Protein AF-A0A519BRB4-F1 (afdb_monomer_lite)

Foldseek 3Di:
DVVVVLVVQCVPDDPVSVVVSLVVVLVVLVVVLVVCVVVVVLVVSLVSLVVSCPGDDDPVSNVVSLVSNLVSCVVVVVVVVNVVSVPPD

pLDDT: mean 87.62, std 7.42, range [55.47, 95.19]

Sequence (89 aa):
ESDNVFLKAFEIGNSREKVILKESLKKIYFAQAEFIIEKDRRMAAKKIYEKIYSLELDLFEKDFVKEKLLLLYDRLGDIKEYYNLQKED

Secondary structure (DSSP, 8-state):
-HHHHHHHHHHHS-HHHHHHHHHHHHHHHHHHHHHHHHTT-HHHHHHHHHHHHTS---HHHHHHHHHHHHHHHHHHT-HHHHHHHHH--

Structure (mmCIF, N/CA/C/O backbone):
data_AF-A0A519BRB4-F1
#
_entry.id   AF-A0A519BRB4-F1
#
loop_
_atom_site.group_PDB
_atom_site.id
_atom_site.type_symbol
_atom_site.label_atom_id
_atom_site.label_alt_id
_atom_site.label_comp_id
_atom_site.label_asym_id
_atom_site.label_entity_id
_atom_site.label_seq_id
_atom_site.pdbx_PDB_ins_code
_atom_site.Cartn_x
_atom_site.Cartn_y
_atom_site.Cartn_z
_atom_site.occupancy
_atom_site.B_iso_or_equiv
_atom_site.auth_seq_id
_atom_site.auth_comp_id
_atom_site.auth_asym_id
_atom_site.auth_atom_id
_atom_site.pdbx_PDB_model_num
ATOM 1 N N . GLU A 1 1 ? 17.667 -4.746 1.887 1.00 55.47 1 GLU A N 1
ATOM 2 C CA . GLU A 1 1 ? 18.633 -5.294 0.909 1.00 55.47 1 GLU A CA 1
ATOM 3 C C . GLU A 1 1 ? 18.039 -5.365 -0.498 1.00 55.47 1 GLU A C 1
ATOM 5 O O . GLU A 1 1 ? 18.604 -4.754 -1.395 1.00 55.47 1 GLU A O 1
ATOM 10 N N . SER A 1 2 ? 16.859 -5.971 -0.683 1.00 63.34 2 SER A N 1
ATOM 11 C CA . SER A 1 2 ? 16.162 -6.047 -1.983 1.00 63.34 2 SER A CA 1
ATOM 12 C C . SER A 1 2 ? 15.874 -4.688 -2.638 1.00 63.34 2 SER A C 1
ATOM 14 O O . SER A 1 2 ? 16.105 -4.541 -3.834 1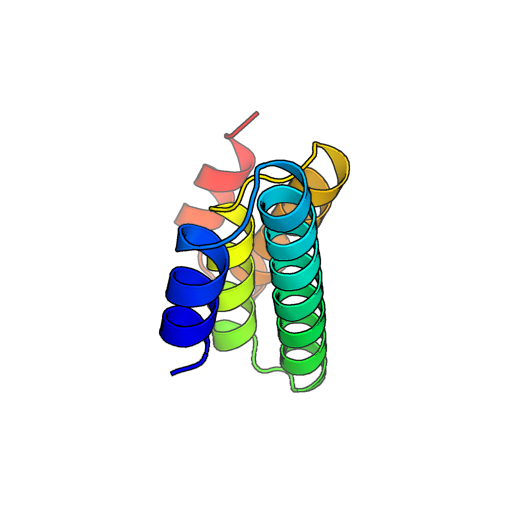.00 63.34 2 SER A O 1
ATOM 16 N N . ASP A 1 3 ? 15.473 -3.675 -1.862 1.00 69.44 3 ASP A N 1
ATOM 17 C CA . ASP A 1 3 ? 15.229 -2.320 -2.389 1.00 69.44 3 ASP A CA 1
ATOM 18 C C . ASP A 1 3 ? 16.509 -1.684 -2.972 1.00 69.44 3 ASP A C 1
ATOM 20 O O . ASP A 1 3 ? 16.461 -1.031 -4.009 1.00 69.44 3 ASP A O 1
ATOM 24 N N . ASN A 1 4 ? 17.682 -1.950 -2.383 1.00 74.31 4 ASN A N 1
ATOM 25 C CA . ASN A 1 4 ? 18.961 -1.424 -2.879 1.00 74.31 4 ASN A CA 1
ATOM 26 C C . ASN A 1 4 ? 19.412 -2.112 -4.173 1.00 74.31 4 ASN A C 1
ATOM 28 O O . ASN A 1 4 ? 20.032 -1.480 -5.026 1.00 74.31 4 ASN A O 1
ATOM 32 N N . VAL A 1 5 ? 19.124 -3.407 -4.324 1.00 76.81 5 VAL A N 1
ATOM 33 C CA . VAL A 1 5 ? 19.406 -4.148 -5.562 1.00 76.81 5 VAL A CA 1
ATOM 34 C C . VAL A 1 5 ? 18.480 -3.674 -6.680 1.00 76.81 5 VAL A C 1
ATOM 36 O O . VAL A 1 5 ? 18.941 -3.458 -7.799 1.00 76.81 5 VAL A O 1
ATO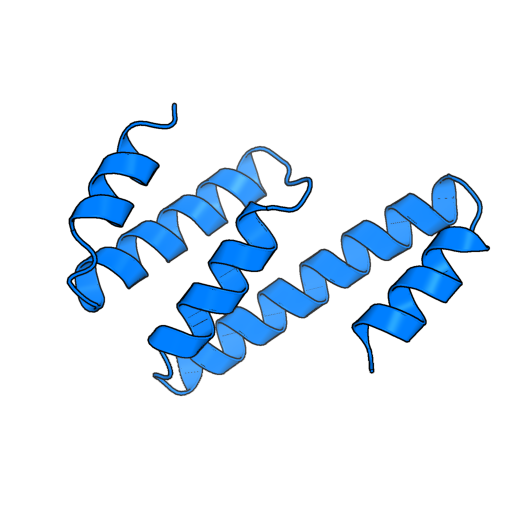M 39 N N . PHE A 1 6 ? 17.202 -3.439 -6.364 1.00 79.88 6 PHE A N 1
ATOM 40 C CA . PHE A 1 6 ? 16.245 -2.868 -7.307 1.00 79.88 6 PHE A CA 1
ATOM 41 C C . PHE A 1 6 ? 16.682 -1.485 -7.794 1.00 79.88 6 PHE A C 1
ATOM 43 O O . PHE A 1 6 ? 16.704 -1.257 -8.997 1.00 79.88 6 PHE A O 1
ATOM 50 N N . LEU A 1 7 ? 17.078 -0.589 -6.884 1.00 80.19 7 LEU A N 1
ATOM 51 C CA . LEU A 1 7 ? 17.539 0.756 -7.240 1.00 80.19 7 LEU A CA 1
ATOM 52 C C . LEU A 1 7 ? 18.752 0.711 -8.175 1.00 80.19 7 LEU A C 1
ATOM 54 O O . LEU A 1 7 ? 18.738 1.363 -9.213 1.00 80.19 7 LEU A O 1
ATOM 58 N N . LYS A 1 8 ? 19.745 -0.136 -7.880 1.00 81.12 8 LYS A N 1
ATOM 59 C CA . LYS A 1 8 ? 20.913 -0.324 -8.756 1.00 81.12 8 LYS A CA 1
ATOM 60 C C . LYS A 1 8 ? 20.525 -0.848 -10.142 1.00 81.12 8 LYS A C 1
ATOM 62 O O . LYS A 1 8 ? 21.013 -0.343 -11.148 1.00 81.12 8 LYS A O 1
ATOM 67 N N . ALA A 1 9 ? 19.641 -1.843 -10.210 1.00 76.06 9 ALA A N 1
ATOM 68 C CA . ALA A 1 9 ? 19.153 -2.379 -11.483 1.00 76.06 9 ALA A CA 1
ATOM 69 C C . ALA A 1 9 ? 18.330 -1.341 -12.265 1.00 76.06 9 ALA A C 1
ATOM 71 O O . ALA A 1 9 ? 18.444 -1.243 -13.486 1.00 76.06 9 ALA A O 1
ATOM 72 N N . PHE A 1 10 ? 17.537 -0.535 -11.559 1.00 80.44 10 PHE A N 1
ATOM 73 C CA . PHE A 1 10 ? 16.742 0.535 -12.141 1.00 80.44 10 PHE A CA 1
ATOM 74 C C . PHE A 1 10 ? 17.625 1.655 -12.693 1.00 80.44 10 PHE A C 1
ATOM 76 O O . PHE A 1 10 ? 17.364 2.126 -13.789 1.00 80.44 10 PHE A O 1
ATOM 83 N N . GLU A 1 11 ? 18.683 2.066 -11.994 1.00 83.38 11 GLU A N 1
ATOM 84 C CA . GLU A 1 11 ? 19.604 3.115 -12.454 1.00 83.38 11 GLU A CA 1
ATOM 85 C C . GLU A 1 11 ? 20.329 2.740 -13.752 1.00 83.38 11 GLU A C 1
ATOM 87 O O . GLU A 1 11 ? 20.460 3.579 -14.645 1.00 83.38 11 GLU A O 1
ATOM 92 N N . ILE A 1 12 ? 20.742 1.475 -13.874 1.00 85.81 12 ILE A N 1
ATOM 93 C CA . ILE A 1 12 ? 21.523 0.960 -15.009 1.00 85.81 12 ILE A CA 1
ATOM 94 C C . ILE A 1 12 ? 20.627 0.615 -16.214 1.00 85.81 12 ILE A C 1
ATOM 96 O O . ILE A 1 12 ? 21.092 0.633 -17.353 1.00 85.81 12 ILE A O 1
ATOM 100 N N . GLY A 1 13 ? 19.344 0.324 -15.984 1.00 81.12 13 GLY A N 1
ATOM 101 C CA . GLY A 1 13 ? 18.416 -0.107 -17.028 1.00 81.12 13 GLY A CA 1
ATOM 102 C C . GLY A 1 13 ? 18.028 0.987 -18.030 1.00 81.12 13 GLY A C 1
ATOM 103 O O . GLY A 1 13 ? 17.889 2.172 -17.700 1.00 81.12 13 GLY A O 1
ATOM 104 N N . ASN A 1 14 ? 17.774 0.582 -19.274 1.00 87.75 14 ASN A N 1
ATOM 105 C CA . ASN A 1 14 ? 17.179 1.457 -20.287 1.00 87.75 14 ASN A CA 1
ATOM 106 C C . ASN A 1 14 ? 15.679 1.705 -20.017 1.00 87.75 14 ASN A C 1
ATOM 108 O O . ASN A 1 14 ? 15.070 1.090 -19.141 1.00 87.75 14 ASN A O 1
ATOM 112 N N . SER A 1 15 ? 15.047 2.614 -20.767 1.00 85.00 15 SER A N 1
ATOM 113 C CA . SER A 1 15 ? 13.647 3.008 -20.531 1.00 85.00 15 SER A CA 1
ATOM 114 C C . SER A 1 15 ? 12.665 1.829 -20.537 1.00 85.00 15 SER A C 1
ATOM 116 O O . SER A 1 15 ? 11.733 1.812 -19.739 1.00 85.00 15 SER A O 1
ATOM 118 N N . ARG A 1 16 ? 12.883 0.821 -21.391 1.00 85.75 16 ARG A N 1
ATOM 119 C CA . ARG A 1 16 ? 12.022 -0.369 -21.469 1.00 85.75 16 ARG A CA 1
ATOM 120 C C . ARG A 1 16 ? 12.235 -1.294 -20.273 1.00 85.75 16 ARG A C 1
ATOM 122 O O . ARG A 1 16 ? 11.269 -1.766 -19.683 1.00 85.75 16 ARG A O 1
ATOM 129 N N . GLU A 1 17 ? 13.486 -1.521 -19.890 1.00 85.25 17 GLU A N 1
ATOM 130 C CA . GLU A 1 17 ? 13.842 -2.320 -18.712 1.00 85.25 17 GLU A CA 1
ATOM 131 C C . GLU A 1 17 ? 13.322 -1.685 -17.424 1.00 85.25 17 GLU A C 1
ATOM 133 O O . GLU A 1 17 ? 12.796 -2.385 -16.566 1.00 85.25 17 GLU A O 1
ATOM 138 N N . LYS A 1 18 ? 13.375 -0.355 -17.314 1.00 85.31 18 LYS A N 1
ATOM 139 C CA . LYS A 1 18 ? 12.813 0.397 -16.185 1.00 85.31 18 LYS A CA 1
ATOM 140 C C . LYS A 1 18 ? 11.311 0.173 -16.025 1.00 85.31 18 LYS A C 1
ATOM 142 O O . LYS A 1 18 ? 10.848 0.005 -14.898 1.00 85.31 18 LYS A O 1
ATOM 147 N N . VAL A 1 19 ? 10.556 0.139 -17.126 1.00 85.31 19 VAL A N 1
ATOM 148 C CA . VAL A 1 19 ? 9.115 -0.173 -17.099 1.00 85.31 19 VAL A CA 1
ATOM 149 C C . VAL A 1 19 ? 8.884 -1.607 -16.616 1.00 85.31 19 VAL A C 1
ATOM 151 O O . VAL A 1 19 ? 8.122 -1.819 -15.676 1.00 85.31 19 VAL A O 1
ATOM 154 N N . ILE A 1 20 ? 9.612 -2.579 -17.173 1.00 86.88 20 ILE A N 1
ATOM 155 C CA . ILE A 1 20 ? 9.501 -3.995 -16.780 1.00 86.88 20 ILE A CA 1
ATOM 156 C C . ILE A 1 20 ? 9.861 -4.195 -15.300 1.00 86.88 20 ILE A C 1
ATOM 158 O O . ILE A 1 20 ? 9.198 -4.951 -14.585 1.00 86.88 20 ILE A O 1
ATOM 162 N N . LEU A 1 21 ? 10.900 -3.509 -14.821 1.00 85.12 21 LEU A N 1
ATOM 163 C CA . LEU A 1 21 ? 11.326 -3.549 -13.426 1.00 85.12 21 LEU A CA 1
ATOM 164 C C . LEU A 1 21 ? 10.245 -2.972 -12.506 1.00 85.12 21 LEU A C 1
ATOM 166 O O . LEU A 1 21 ? 9.905 -3.614 -11.513 1.00 85.12 21 LEU A O 1
ATOM 170 N N . LYS A 1 22 ? 9.656 -1.818 -12.847 1.00 84.88 22 LYS A N 1
ATOM 171 C CA . LYS A 1 22 ? 8.528 -1.242 -12.096 1.00 84.88 22 LYS A CA 1
ATOM 172 C C . LYS A 1 22 ? 7.353 -2.219 -12.009 1.00 84.88 22 LYS A C 1
ATOM 174 O O . LYS A 1 22 ? 6.861 -2.474 -10.914 1.00 84.88 22 LYS A O 1
ATOM 179 N N . GLU A 1 23 ? 6.935 -2.807 -13.128 1.00 86.62 23 GLU A N 1
ATOM 180 C CA . GLU A 1 23 ? 5.838 -3.786 -13.145 1.00 86.62 23 GLU A CA 1
ATOM 181 C C . GLU A 1 23 ? 6.147 -5.030 -12.305 1.00 86.62 23 GLU A C 1
ATOM 183 O O . GLU A 1 23 ? 5.301 -5.506 -11.546 1.00 86.62 23 GLU A O 1
ATOM 188 N N . SER A 1 24 ? 7.372 -5.546 -12.400 1.00 87.06 24 SER A N 1
ATOM 189 C CA . SER A 1 24 ? 7.811 -6.706 -11.621 1.00 87.06 24 SER A CA 1
ATOM 190 C C . SER A 1 24 ? 7.809 -6.405 -10.124 1.00 87.06 24 SER A C 1
ATOM 192 O O . SER A 1 24 ? 7.346 -7.219 -9.326 1.00 87.06 24 SER A O 1
ATOM 194 N N . LEU A 1 25 ? 8.269 -5.213 -9.738 1.00 86.31 25 LEU A N 1
ATOM 195 C CA . LEU A 1 25 ? 8.260 -4.765 -8.352 1.00 86.31 25 LEU A CA 1
ATOM 196 C C . LEU A 1 25 ? 6.830 -4.654 -7.806 1.00 86.31 25 LEU A C 1
ATOM 198 O O . LEU A 1 25 ? 6.568 -5.127 -6.700 1.00 86.31 25 LEU A O 1
ATOM 202 N N . LYS A 1 26 ? 5.898 -4.100 -8.593 1.00 88.06 26 LYS A N 1
ATOM 203 C CA . LYS A 1 26 ? 4.474 -4.051 -8.231 1.00 88.06 26 LYS A CA 1
ATOM 204 C C . LYS A 1 26 ? 3.925 -5.450 -7.953 1.00 88.06 26 LYS A C 1
ATOM 206 O O . LYS A 1 26 ? 3.395 -5.687 -6.871 1.00 88.06 26 LYS A O 1
ATOM 211 N N . LYS A 1 27 ? 4.127 -6.399 -8.875 1.00 87.75 27 LYS A N 1
ATOM 212 C CA . LYS A 1 27 ? 3.671 -7.796 -8.720 1.00 87.75 27 LYS A CA 1
ATOM 213 C C . LYS A 1 27 ? 4.222 -8.454 -7.456 1.00 87.75 27 LYS A C 1
ATOM 215 O O . LYS A 1 27 ? 3.486 -9.144 -6.755 1.00 87.75 27 LYS A O 1
ATOM 220 N N . ILE A 1 28 ? 5.496 -8.216 -7.142 1.00 89.19 28 ILE A N 1
ATOM 221 C CA . ILE A 1 28 ? 6.124 -8.738 -5.923 1.00 89.19 28 ILE A CA 1
ATOM 222 C C . ILE A 1 28 ? 5.440 -8.174 -4.676 1.00 89.19 28 ILE A C 1
ATOM 224 O O . ILE A 1 28 ? 5.136 -8.938 -3.761 1.00 89.19 28 ILE A O 1
ATOM 228 N N . TYR A 1 29 ? 5.180 -6.866 -4.623 1.00 88.69 29 TYR A N 1
ATOM 229 C CA . TYR A 1 29 ? 4.504 -6.280 -3.468 1.00 88.69 29 TYR A CA 1
ATOM 230 C C . TYR A 1 29 ? 3.066 -6.773 -3.319 1.00 88.69 29 TYR A C 1
ATOM 232 O O . TYR A 1 29 ? 2.666 -7.082 -2.199 1.00 88.69 29 TYR A O 1
ATOM 240 N N . PHE A 1 30 ? 2.316 -6.913 -4.416 1.00 89.25 30 PHE A N 1
ATOM 241 C CA . PHE A 1 30 ? 0.972 -7.493 -4.378 1.00 89.25 30 PHE A CA 1
ATOM 242 C C . PHE A 1 30 ? 0.983 -8.919 -3.817 1.00 89.25 30 PHE A C 1
ATOM 244 O O . PHE A 1 30 ? 0.272 -9.197 -2.854 1.00 89.25 30 PHE A O 1
ATOM 251 N N . ALA A 1 31 ? 1.866 -9.782 -4.326 1.00 90.06 31 ALA A N 1
ATOM 252 C CA . ALA A 1 31 ? 2.004 -11.151 -3.830 1.00 90.06 31 ALA A CA 1
ATOM 253 C C . ALA A 1 31 ? 2.414 -11.200 -2.344 1.00 90.06 31 ALA A C 1
ATOM 255 O O . ALA A 1 31 ? 1.914 -12.024 -1.578 1.00 90.06 31 ALA A O 1
ATOM 256 N N . GLN A 1 32 ? 3.301 -10.299 -1.904 1.00 89.75 32 GLN A N 1
ATOM 257 C CA . GLN A 1 32 ? 3.665 -10.189 -0.488 1.00 89.75 32 GLN A CA 1
ATOM 258 C C . GLN A 1 32 ? 2.484 -9.748 0.380 1.00 89.75 32 GLN A C 1
ATOM 260 O O . GLN A 1 32 ? 2.300 -10.284 1.474 1.00 89.75 32 GLN A O 1
ATOM 265 N N . ALA A 1 33 ? 1.697 -8.776 -0.085 1.00 86.62 33 ALA A N 1
ATOM 266 C CA . ALA A 1 33 ? 0.547 -8.264 0.646 1.00 86.62 33 ALA A CA 1
ATOM 267 C C . ALA A 1 33 ? -0.521 -9.350 0.836 1.00 86.62 33 ALA A C 1
ATOM 269 O O . ALA A 1 33 ? -0.995 -9.548 1.956 1.00 86.62 33 ALA A O 1
ATOM 270 N N . GLU A 1 34 ? -0.829 -10.106 -0.222 1.00 89.50 34 GLU A N 1
ATOM 271 C CA . GLU A 1 34 ? -1.771 -11.230 -0.179 1.00 89.50 34 GLU A CA 1
ATOM 272 C C . GLU A 1 34 ? -1.304 -12.322 0.786 1.00 89.50 34 GLU A C 1
ATOM 274 O O . GLU A 1 34 ? -2.034 -12.685 1.707 1.00 89.50 34 GLU A O 1
ATOM 279 N N . PHE A 1 35 ? -0.045 -12.749 0.677 1.00 90.62 35 PHE A N 1
ATOM 280 C CA . PHE A 1 35 ? 0.535 -13.748 1.577 1.00 90.62 35 PHE A CA 1
ATOM 281 C C . PHE A 1 35 ? 0.493 -13.332 3.056 1.00 90.62 35 PHE A C 1
ATOM 283 O O . PHE A 1 35 ? 0.375 -14.160 3.962 1.00 90.62 35 PHE A O 1
ATOM 290 N N . ILE A 1 36 ? 0.625 -12.036 3.337 1.00 88.62 36 ILE A N 1
ATOM 291 C CA . ILE A 1 36 ? 0.581 -11.505 4.702 1.00 88.62 36 ILE A CA 1
ATOM 292 C C . ILE A 1 36 ? -0.859 -11.410 5.215 1.00 88.62 36 ILE A C 1
ATOM 294 O O . ILE A 1 36 ? -1.085 -11.670 6.402 1.00 88.62 36 ILE A O 1
ATOM 298 N N . ILE A 1 37 ? -1.824 -11.098 4.344 1.00 86.56 37 ILE A N 1
ATOM 299 C CA . ILE A 1 37 ? -3.254 -11.170 4.667 1.00 86.56 37 ILE A CA 1
ATOM 300 C C . ILE A 1 37 ? -3.665 -12.604 4.999 1.00 86.56 37 ILE A C 1
ATOM 302 O O . ILE A 1 37 ? -4.340 -12.804 6.006 1.00 86.56 37 ILE A O 1
ATOM 306 N N . GLU A 1 38 ? -3.224 -13.597 4.223 1.00 89.81 38 GLU A N 1
ATOM 307 C CA . GLU A 1 38 ? -3.511 -15.018 4.490 1.00 89.81 38 GLU A CA 1
ATOM 308 C C . GLU A 1 38 ? -3.012 -15.471 5.869 1.00 89.81 38 GLU A C 1
ATOM 310 O O . GLU A 1 38 ? -3.572 -16.374 6.485 1.00 89.81 38 GLU A O 1
ATOM 315 N N . LYS A 1 39 ? -1.980 -14.803 6.393 1.00 90.44 39 LYS A N 1
ATOM 316 C CA . LYS A 1 39 ? -1.422 -15.040 7.732 1.00 90.44 39 LYS A CA 1
ATOM 317 C C . LYS A 1 39 ? -2.068 -14.198 8.836 1.00 90.44 39 LYS A C 1
ATOM 319 O O . LYS A 1 39 ? -1.524 -14.142 9.938 1.00 90.44 39 LYS A O 1
ATOM 324 N N . ASP A 1 40 ? -3.165 -13.507 8.533 1.00 87.50 40 ASP A N 1
ATOM 325 C CA . ASP A 1 40 ? -3.903 -12.580 9.403 1.00 87.50 40 ASP A CA 1
ATOM 326 C C . ASP A 1 40 ? -3.040 -11.454 10.011 1.00 87.50 40 ASP A C 1
ATOM 328 O O . ASP A 1 40 ? -3.357 -10.846 11.034 1.00 87.50 40 ASP A O 1
ATOM 332 N N . AR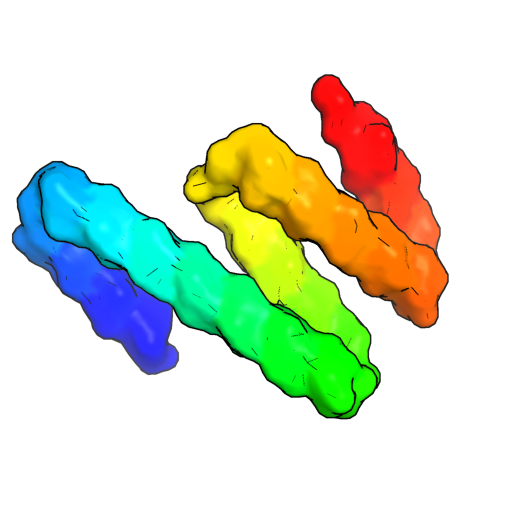G A 1 41 ? -1.922 -11.113 9.359 1.00 92.00 41 ARG A N 1
ATOM 333 C CA . ARG A 1 41 ? -1.000 -10.060 9.813 1.00 92.00 41 ARG A CA 1
ATOM 334 C C . ARG A 1 41 ? -1.416 -8.699 9.256 1.00 92.00 41 ARG A C 1
ATOM 336 O O . ARG A 1 41 ? -0.671 -8.052 8.521 1.00 92.00 41 ARG A O 1
ATOM 343 N N . ARG A 1 42 ? -2.609 -8.243 9.639 1.00 90.19 42 ARG A N 1
ATOM 344 C CA . ARG A 1 42 ? -3.286 -7.051 9.082 1.00 90.19 42 ARG A CA 1
ATOM 345 C C . ARG A 1 42 ? -2.440 -5.776 9.117 1.00 90.19 42 ARG A C 1
ATOM 347 O O . ARG A 1 42 ? -2.365 -5.070 8.120 1.00 90.19 42 ARG A O 1
ATOM 354 N N . MET A 1 43 ? -1.733 -5.518 10.219 1.00 90.75 43 MET A N 1
ATOM 355 C CA . MET A 1 43 ? -0.858 -4.342 10.348 1.00 90.75 43 MET A CA 1
ATOM 356 C C . MET A 1 43 ? 0.326 -4.370 9.367 1.00 90.75 43 MET A C 1
ATOM 358 O O . MET A 1 43 ? 0.748 -3.333 8.861 1.00 90.75 43 MET A O 1
ATOM 362 N N . ALA A 1 44 ? 0.878 -5.554 9.090 1.00 90.75 44 ALA A N 1
ATOM 363 C CA . ALA A 1 44 ? 1.949 -5.704 8.110 1.00 90.75 44 ALA A CA 1
ATOM 364 C C . ALA A 1 44 ? 1.403 -5.593 6.680 1.00 90.75 44 ALA A C 1
ATOM 366 O O . ALA A 1 44 ? 2.023 -4.928 5.856 1.00 90.75 44 ALA A O 1
ATOM 367 N N . ALA A 1 45 ? 0.227 -6.171 6.409 1.00 91.81 45 ALA A N 1
ATOM 368 C CA . ALA A 1 45 ? -0.439 -6.048 5.114 1.00 91.81 45 ALA A CA 1
ATOM 369 C C . ALA A 1 45 ? -0.734 -4.582 4.784 1.00 91.81 45 ALA A C 1
ATOM 371 O O . ALA A 1 45 ? -0.407 -4.128 3.692 1.00 91.81 45 ALA A O 1
ATOM 372 N N . LYS A 1 46 ? -1.257 -3.825 5.758 1.00 94.38 46 LYS A N 1
ATOM 373 C CA . LYS A 1 46 ? -1.518 -2.385 5.644 1.00 94.38 46 LYS A CA 1
ATOM 374 C C . LYS A 1 46 ? -0.294 -1.623 5.148 1.00 94.38 46 LYS A C 1
ATOM 376 O O . LYS A 1 46 ? -0.370 -0.961 4.123 1.00 94.38 46 LYS A O 1
ATOM 381 N N . LYS A 1 47 ? 0.853 -1.798 5.809 1.00 93.44 47 LYS A N 1
ATOM 382 C CA . LYS A 1 47 ? 2.107 -1.124 5.432 1.00 93.44 47 LYS A CA 1
ATOM 383 C C . LYS A 1 47 ? 2.550 -1.445 4.005 1.00 93.44 47 LYS A C 1
ATOM 385 O O . LYS A 1 47 ? 3.133 -0.596 3.338 1.00 93.44 47 LYS A O 1
ATOM 390 N N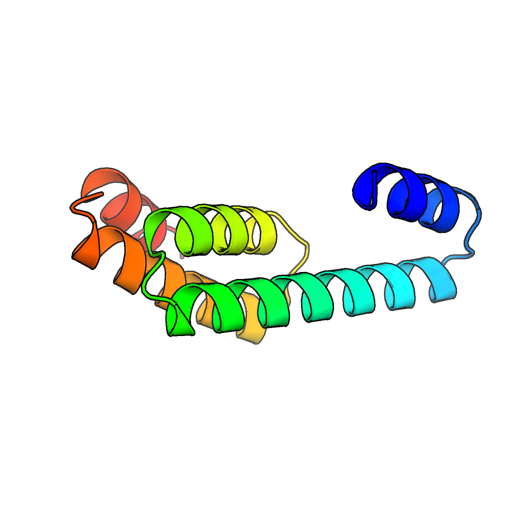 . ILE A 1 48 ? 2.307 -2.671 3.541 1.00 92.50 48 ILE A N 1
ATOM 391 C CA . ILE A 1 48 ? 2.644 -3.049 2.167 1.00 92.50 48 ILE A CA 1
ATOM 392 C C . ILE A 1 48 ? 1.673 -2.407 1.185 1.00 92.50 48 ILE A C 1
ATOM 394 O O . ILE A 1 48 ? 2.136 -1.824 0.214 1.00 92.50 48 ILE A O 1
ATOM 398 N N . TYR A 1 49 ? 0.366 -2.444 1.440 1.00 93.50 49 TYR A N 1
ATOM 399 C CA . TYR A 1 49 ? -0.600 -1.769 0.573 1.00 93.50 49 TYR A CA 1
ATOM 400 C C . TYR A 1 49 ? -0.400 -0.249 0.539 1.00 93.50 49 TYR A C 1
ATOM 402 O O . TYR A 1 49 ? -0.497 0.330 -0.534 1.00 93.50 49 TYR A O 1
ATOM 410 N N . GLU A 1 50 ? -0.021 0.392 1.648 1.00 93.12 50 GLU A N 1
ATOM 411 C CA . GLU A 1 50 ? 0.371 1.811 1.678 1.00 93.12 50 GLU A CA 1
ATOM 412 C C . GLU A 1 50 ? 1.600 2.062 0.793 1.00 93.12 50 GLU A C 1
ATOM 414 O O . GLU A 1 50 ? 1.629 3.009 0.006 1.00 93.12 50 GLU A O 1
ATOM 419 N N . LYS A 1 51 ? 2.601 1.172 0.859 1.00 90.75 51 LYS A N 1
ATOM 420 C CA . LYS A 1 51 ? 3.771 1.235 -0.026 1.00 90.75 51 LYS A CA 1
ATOM 421 C C . LYS A 1 51 ? 3.367 1.070 -1.492 1.00 90.75 51 LYS A C 1
ATOM 423 O O . LYS A 1 51 ? 3.841 1.844 -2.315 1.00 90.75 51 LYS A O 1
ATOM 428 N N . ILE A 1 52 ? 2.482 0.125 -1.818 1.00 91.12 52 ILE A N 1
ATOM 429 C CA . ILE A 1 52 ? 1.961 -0.069 -3.182 1.00 91.12 52 ILE A CA 1
ATOM 430 C C . ILE A 1 52 ? 1.192 1.169 -3.653 1.00 91.12 52 ILE A C 1
ATOM 432 O O . ILE A 1 52 ? 1.410 1.607 -4.775 1.00 91.12 52 ILE A O 1
ATOM 436 N N . TYR A 1 53 ? 0.348 1.762 -2.805 1.00 90.75 53 TYR A N 1
ATOM 437 C CA . TYR A 1 53 ? -0.455 2.942 -3.141 1.00 90.75 53 TYR A CA 1
ATOM 438 C C . TYR A 1 53 ? 0.408 4.174 -3.450 1.00 90.75 53 TYR A C 1
ATOM 440 O O . TYR A 1 53 ? 0.007 5.033 -4.227 1.00 90.75 53 TYR A O 1
ATOM 448 N N . SER A 1 54 ? 1.623 4.239 -2.893 1.00 88.31 54 SER A N 1
ATOM 449 C CA . SER A 1 54 ? 2.609 5.277 -3.227 1.00 88.31 54 SER A CA 1
ATOM 450 C C . SER A 1 54 ? 3.338 5.062 -4.565 1.00 88.31 54 SER A C 1
ATOM 452 O O . SER A 1 54 ? 4.108 5.927 -4.984 1.00 88.31 54 SER A O 1
ATOM 454 N N . LEU A 1 55 ? 3.141 3.915 -5.229 1.00 87.31 55 LEU A N 1
ATOM 455 C CA . LEU A 1 55 ? 3.728 3.620 -6.537 1.00 87.31 55 LEU A CA 1
ATOM 456 C C . LEU A 1 55 ? 2.863 4.164 -7.680 1.00 87.31 55 LEU A C 1
ATOM 458 O O . LEU A 1 55 ? 1.706 4.536 -7.516 1.00 87.31 55 LEU A O 1
ATOM 462 N N . GLU A 1 56 ? 3.441 4.171 -8.878 1.00 85.75 56 GLU A N 1
ATOM 463 C CA . GLU A 1 56 ? 2.727 4.473 -10.117 1.00 85.75 56 GLU A CA 1
ATOM 464 C C . GLU A 1 56 ? 1.818 3.287 -10.491 1.00 85.75 56 GLU A C 1
ATOM 466 O O . GLU A 1 56 ? 2.270 2.273 -11.039 1.00 85.75 56 GLU A O 1
ATOM 471 N N . LEU A 1 57 ? 0.544 3.407 -10.120 1.00 87.44 57 LEU A N 1
ATOM 472 C CA . LEU A 1 57 ? -0.512 2.431 -10.380 1.00 87.44 57 LEU A CA 1
ATOM 473 C C . LEU A 1 57 ? -1.393 2.893 -11.540 1.00 87.44 57 LEU A C 1
ATOM 475 O O . LEU A 1 57 ? -1.636 4.091 -11.703 1.00 87.44 57 LEU A O 1
ATOM 479 N N . ASP A 1 58 ? -1.893 1.942 -12.324 1.00 89.44 58 ASP A N 1
ATOM 480 C CA . ASP A 1 58 ? -3.021 2.229 -13.208 1.00 89.44 58 ASP A CA 1
ATOM 481 C C . ASP A 1 58 ? -4.321 2.411 -12.399 1.00 89.44 58 ASP A C 1
ATOM 483 O O . ASP A 1 58 ? -4.359 2.186 -11.187 1.00 89.44 58 ASP A O 1
ATOM 487 N N . LEU A 1 59 ? -5.393 2.863 -13.055 1.00 87.88 59 LEU A N 1
ATOM 488 C CA . LEU A 1 59 ? -6.667 3.129 -12.378 1.00 87.88 59 LEU A CA 1
ATOM 489 C C . LEU A 1 59 ? -7.242 1.875 -11.700 1.00 87.88 59 LEU A C 1
ATOM 491 O O . LEU A 1 59 ? -7.688 1.956 -10.560 1.00 87.88 59 LEU A O 1
ATOM 495 N N . PHE A 1 60 ? -7.168 0.713 -12.354 1.00 89.12 60 PHE A N 1
ATOM 496 C CA . PHE A 1 60 ? -7.696 -0.538 -11.807 1.00 89.12 60 PHE A CA 1
ATOM 497 C C . PHE A 1 60 ? -6.877 -1.019 -10.605 1.00 89.12 60 PHE A C 1
ATOM 499 O O . PHE A 1 60 ? -7.434 -1.438 -9.592 1.00 89.12 60 PHE A O 1
ATOM 506 N N . GLU A 1 61 ? -5.550 -0.943 -10.698 1.00 89.06 61 GLU A N 1
ATOM 507 C CA . GLU A 1 61 ? -4.630 -1.251 -9.606 1.00 89.06 61 GLU A CA 1
ATOM 508 C C . GLU A 1 61 ? -4.850 -0.305 -8.421 1.00 89.06 61 GLU A C 1
ATOM 510 O O . GLU A 1 61 ? -4.863 -0.747 -7.270 1.00 89.06 61 GLU A O 1
ATOM 515 N N . LYS A 1 62 ? -5.030 0.992 -8.691 1.00 91.38 62 LYS A N 1
ATOM 516 C CA . LYS A 1 62 ? -5.249 2.005 -7.660 1.00 91.38 62 LYS A CA 1
ATOM 517 C C . LYS A 1 62 ? -6.562 1.766 -6.925 1.00 91.38 62 LYS A C 1
ATOM 519 O O . LYS A 1 62 ? -6.549 1.757 -5.695 1.00 91.38 62 LYS A O 1
ATOM 524 N N . ASP A 1 63 ? -7.647 1.509 -7.649 1.00 92.25 63 ASP A N 1
ATOM 525 C CA . ASP A 1 63 ? -8.953 1.198 -7.062 1.00 92.25 63 ASP A CA 1
ATOM 526 C C . ASP A 1 63 ? -8.890 -0.080 -6.222 1.00 92.25 63 ASP A C 1
ATOM 528 O O . ASP A 1 63 ? -9.320 -0.092 -5.067 1.00 92.25 63 ASP A O 1
ATOM 532 N N . PHE A 1 64 ? -8.245 -1.129 -6.737 1.00 91.88 64 PHE A N 1
ATOM 533 C CA . PHE A 1 64 ? -8.054 -2.371 -5.993 1.00 91.88 64 PHE A CA 1
ATOM 534 C C . PHE A 1 64 ? -7.273 -2.151 -4.687 1.00 91.88 64 PHE A C 1
ATOM 536 O O . PHE A 1 64 ? -7.675 -2.632 -3.626 1.00 91.88 64 PHE A O 1
ATOM 543 N N . VAL A 1 65 ? -6.162 -1.408 -4.724 1.00 93.25 65 VAL A N 1
ATOM 544 C CA . VAL A 1 65 ? -5.367 -1.106 -3.521 1.00 93.25 65 VAL A CA 1
ATOM 545 C C . VAL A 1 65 ? -6.153 -0.228 -2.548 1.00 93.25 65 VAL A C 1
ATOM 547 O O . VAL A 1 65 ? -6.111 -0.486 -1.342 1.00 93.25 65 VAL A O 1
ATOM 550 N N . LYS A 1 66 ? -6.902 0.760 -3.054 1.00 93.88 66 LYS A N 1
ATOM 551 C CA . LYS A 1 66 ? -7.777 1.638 -2.264 1.00 93.88 66 LYS A CA 1
ATOM 552 C C . LYS A 1 66 ? -8.816 0.813 -1.504 1.00 93.88 66 LYS A C 1
ATOM 554 O O . LYS A 1 66 ? -8.919 0.949 -0.286 1.00 93.88 66 LYS A O 1
ATOM 559 N N . GLU A 1 67 ? -9.509 -0.111 -2.169 1.00 94.38 67 GLU A N 1
ATOM 560 C CA . GLU A 1 67 ? -10.467 -1.020 -1.526 1.00 94.38 67 GLU A CA 1
ATOM 561 C C . GLU A 1 67 ? -9.819 -1.871 -0.424 1.00 94.38 67 GLU A C 1
ATOM 563 O O . GLU A 1 67 ? -10.361 -1.990 0.680 1.00 94.38 67 GLU A O 1
ATOM 568 N N . LYS A 1 68 ? -8.637 -2.450 -0.684 1.00 94.25 68 LYS A N 1
ATOM 569 C CA . LYS A 1 68 ? -7.919 -3.245 0.327 1.00 94.25 68 LYS A CA 1
ATOM 570 C C . LYS A 1 68 ? -7.503 -2.404 1.529 1.00 94.25 68 LYS A C 1
ATOM 572 O O . LYS A 1 68 ? -7.641 -2.873 2.659 1.00 94.25 68 LYS A O 1
ATOM 577 N N . LEU A 1 69 ? -7.024 -1.181 1.309 1.00 94.38 69 LEU A N 1
ATOM 578 C CA . LEU A 1 69 ? -6.649 -0.264 2.384 1.00 94.38 69 LEU A CA 1
ATOM 579 C C . LEU A 1 69 ? -7.852 0.157 3.221 1.00 94.38 69 LEU A C 1
ATOM 581 O O . LEU A 1 69 ? -7.768 0.086 4.442 1.00 94.38 69 LEU A O 1
ATOM 585 N N . LEU A 1 70 ? -8.982 0.500 2.598 1.00 95.19 70 LEU A N 1
ATOM 586 C CA . LEU A 1 70 ? -10.215 0.835 3.317 1.00 95.19 70 LEU A CA 1
ATOM 587 C C . LEU A 1 70 ? -10.665 -0.316 4.227 1.00 95.19 70 LEU A C 1
ATOM 589 O O . LEU A 1 70 ? -10.919 -0.101 5.411 1.00 95.19 70 LEU A O 1
ATOM 593 N N .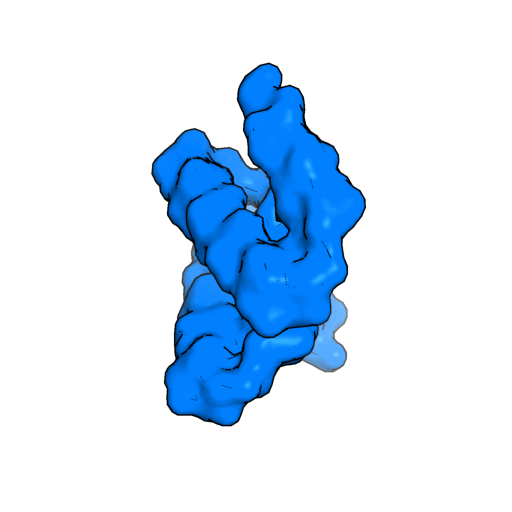 LEU A 1 71 ? -10.673 -1.554 3.719 1.00 93.75 71 LEU A N 1
ATOM 594 C CA . LEU A 1 71 ? -11.003 -2.737 4.524 1.00 93.75 71 LEU A CA 1
ATOM 595 C C . LEU A 1 71 ? -10.020 -2.963 5.681 1.00 93.75 71 LEU A C 1
ATOM 597 O O . LEU A 1 71 ? -10.417 -3.414 6.756 1.00 93.75 71 LEU A O 1
ATOM 601 N N . LEU A 1 72 ? -8.729 -2.702 5.468 1.00 93.75 72 LEU A N 1
ATOM 602 C CA . LEU A 1 72 ? -7.714 -2.847 6.510 1.00 93.75 72 LEU A CA 1
ATOM 603 C C . LEU A 1 72 ? -7.829 -1.750 7.570 1.00 93.75 72 LEU A C 1
ATOM 605 O O . LEU A 1 72 ? -7.743 -2.071 8.754 1.00 93.75 72 LEU A O 1
ATOM 609 N N . TYR A 1 73 ? -8.056 -0.499 7.170 1.00 95.12 73 TYR A N 1
ATOM 610 C CA . TYR A 1 73 ? -8.242 0.623 8.086 1.00 95.12 73 TYR A CA 1
ATOM 611 C C . TYR A 1 73 ? -9.486 0.442 8.953 1.00 95.12 73 TYR A C 1
ATOM 613 O O . TYR A 1 73 ? -9.395 0.587 10.170 1.00 95.12 73 TYR A O 1
ATOM 621 N N . ASP A 1 74 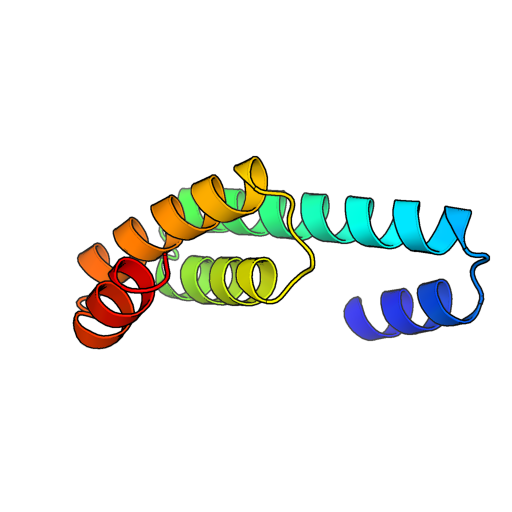? -10.606 0.023 8.361 1.00 93.62 74 ASP A N 1
ATOM 622 C CA . ASP A 1 74 ? -11.834 -0.292 9.096 1.00 93.62 74 ASP A CA 1
ATOM 623 C C . ASP A 1 74 ? -11.592 -1.386 10.153 1.00 93.62 74 ASP A C 1
ATOM 625 O O . ASP A 1 74 ? -11.848 -1.202 11.343 1.00 93.62 74 ASP A O 1
ATOM 629 N N . ARG A 1 75 ? -10.957 -2.497 9.755 1.00 92.38 75 ARG A N 1
ATOM 630 C CA . ARG A 1 75 ? -10.649 -3.620 10.661 1.00 92.38 75 ARG A CA 1
ATOM 631 C C . ARG A 1 75 ? -9.633 -3.296 11.755 1.00 92.38 75 ARG A C 1
ATOM 633 O O . ARG A 1 75 ? -9.577 -4.027 12.744 1.00 92.38 75 ARG A O 1
ATOM 640 N N . LEU A 1 76 ? -8.784 -2.291 11.553 1.00 93.19 76 LEU A N 1
ATOM 641 C CA . LEU A 1 76 ? -7.764 -1.863 12.514 1.00 93.19 76 LEU A CA 1
ATOM 642 C C . LEU A 1 76 ? -8.221 -0.675 13.373 1.00 93.19 76 LEU A C 1
ATOM 644 O O . LEU A 1 76 ? -7.547 -0.357 14.350 1.00 93.19 76 LEU A O 1
ATOM 648 N N . GLY A 1 77 ? -9.365 -0.060 13.056 1.00 93.12 77 GLY A N 1
ATOM 649 C CA . GLY A 1 77 ? -9.856 1.138 13.737 1.00 93.12 77 GLY A CA 1
ATOM 650 C C . GLY A 1 77 ? -9.140 2.429 13.323 1.00 93.12 77 GLY A C 1
ATOM 651 O O . GLY A 1 77 ? -9.233 3.429 14.033 1.00 93.12 77 GLY A O 1
ATOM 652 N N . ASP A 1 78 ? -8.455 2.434 12.176 1.00 93.62 78 ASP A N 1
ATOM 653 C CA . ASP A 1 78 ? -7.752 3.594 11.608 1.00 93.62 78 ASP A CA 1
ATOM 654 C C . ASP A 1 78 ? -8.759 4.534 10.899 1.00 93.62 78 ASP A C 1
ATOM 656 O O . ASP A 1 78 ? -8.736 4.753 9.687 1.00 93.62 78 ASP A O 1
ATOM 660 N N . ILE A 1 79 ? -9.720 5.059 11.669 1.00 92.00 79 ILE A N 1
ATOM 661 C CA . ILE A 1 79 ? -10.903 5.782 11.163 1.00 92.00 79 ILE A CA 1
ATOM 662 C C . ILE A 1 79 ? -10.515 7.055 10.394 1.00 92.00 79 ILE A C 1
ATOM 664 O O . ILE A 1 79 ? -11.163 7.428 9.415 1.00 92.00 79 ILE A O 1
ATOM 668 N N . LYS A 1 80 ? -9.460 7.747 10.830 1.00 93.25 80 LYS A N 1
ATOM 669 C CA . LYS A 1 80 ? -9.008 8.986 10.190 1.00 93.25 80 LYS A CA 1
ATOM 670 C C . LYS A 1 80 ? -8.465 8.703 8.789 1.00 93.25 80 LYS A C 1
ATOM 672 O O . LYS A 1 80 ? -8.840 9.383 7.838 1.00 93.25 80 LYS A O 1
ATOM 677 N N . GLU A 1 81 ? -7.603 7.703 8.674 1.00 91.75 81 GLU A N 1
ATOM 678 C CA . GLU A 1 81 ? -6.992 7.245 7.430 1.00 91.75 81 GLU A CA 1
ATOM 679 C C . GLU A 1 81 ? -8.061 6.730 6.465 1.00 91.75 81 GLU A C 1
ATOM 681 O O . GLU A 1 81 ? -8.039 7.094 5.291 1.00 91.75 81 GLU A O 1
ATOM 686 N N . TYR A 1 82 ? -9.055 5.996 6.977 1.00 94.19 82 TYR A N 1
ATOM 687 C CA . TYR A 1 82 ? -10.215 5.556 6.205 1.00 94.19 82 TYR A CA 1
ATOM 688 C C . TYR A 1 82 ? -10.938 6.729 5.530 1.00 94.19 82 TYR A C 1
ATOM 690 O O . TYR A 1 82 ? -11.090 6.748 4.310 1.00 94.19 82 TYR A O 1
ATOM 698 N N . TYR A 1 83 ? -11.354 7.740 6.301 1.00 93.31 83 TYR A N 1
ATOM 699 C CA . TYR A 1 83 ? -12.085 8.880 5.739 1.00 93.31 83 TYR A CA 1
ATOM 700 C C . TYR A 1 83 ? -11.226 9.756 4.831 1.00 93.31 83 TYR A C 1
ATOM 702 O O . TYR A 1 83 ? -11.756 10.362 3.902 1.00 93.31 83 TYR A O 1
ATOM 710 N N . ASN A 1 84 ? -9.923 9.854 5.095 1.00 92.69 84 ASN A N 1
ATOM 711 C CA . ASN A 1 84 ? -9.012 10.574 4.213 1.00 92.69 84 ASN A CA 1
ATOM 712 C C . ASN A 1 84 ? -8.914 9.876 2.857 1.00 92.69 84 ASN A C 1
ATOM 714 O O . ASN A 1 84 ? -9.099 10.525 1.833 1.00 92.69 84 ASN A O 1
ATOM 718 N N . LEU A 1 85 ? -8.707 8.558 2.859 1.00 90.44 85 LEU A N 1
ATOM 719 C CA . LEU A 1 85 ? -8.604 7.767 1.638 1.00 90.44 85 LEU A CA 1
ATOM 720 C C . LEU A 1 85 ? -9.932 7.725 0.870 1.00 90.44 85 LEU A C 1
ATOM 722 O O . LEU A 1 85 ? -9.942 7.768 -0.354 1.00 90.44 85 LEU A O 1
ATOM 726 N N . GLN A 1 86 ? -11.066 7.687 1.571 1.00 89.88 86 GLN A N 1
ATOM 727 C CA . GLN A 1 86 ? -12.387 7.710 0.942 1.00 89.88 86 GLN A CA 1
ATOM 728 C C . GLN A 1 86 ? -12.670 9.026 0.199 1.00 89.88 86 GLN A C 1
ATOM 730 O O . GLN A 1 86 ? -13.408 9.018 -0.778 1.00 89.88 86 GLN A O 1
ATOM 735 N N . LYS A 1 87 ? -12.100 10.147 0.659 1.00 88.06 87 LYS A N 1
ATOM 736 C CA . LYS A 1 87 ? -12.286 11.479 0.058 1.00 88.06 87 LYS A CA 1
ATOM 737 C C . LYS A 1 87 ? -11.341 11.771 -1.107 1.00 88.06 87 LYS A C 1
ATOM 739 O O . LYS A 1 87 ? -11.539 12.778 -1.781 1.00 88.06 87 LYS A O 1
ATOM 744 N N . GLU A 1 88 ? -10.305 10.959 -1.305 1.00 76.81 88 GLU A N 1
ATOM 745 C CA . GLU A 1 88 ? -9.443 11.046 -2.484 1.00 76.81 88 GLU A CA 1
ATOM 746 C C . GLU A 1 88 ? -10.180 10.461 -3.698 1.00 76.81 88 GLU A C 1
ATOM 748 O O . GLU A 1 88 ? -10.011 9.281 -4.009 1.00 76.81 88 GLU A O 1
ATOM 753 N N . ASP A 1 89 ? -11.007 11.276 -4.354 1.00 56.25 89 ASP A N 1
ATOM 754 C CA . ASP A 1 89 ? -11.531 11.026 -5.705 1.00 56.25 89 ASP A CA 1
ATOM 755 C C . ASP A 1 89 ? -10.848 11.954 -6.721 1.00 56.25 89 ASP A C 1
ATOM 757 O O . ASP A 1 89 ? -10.875 13.193 -6.519 1.00 56.25 89 ASP A O 1
#

Radius of gyration: 14.48 Å; chains: 1; bounding box: 34×26×35 Å